Protein AF-A7NGW4-F1 (afdb_monomer_lite)

Sequence (81 aa):
MQHKNYDEQTVNEVAERVPEARRVLRSYHISASNAMPLDIAAAEASVTPDELLAVVEYKARRRARQAPAIREYALEEELVA

Secondary structure (DSSP, 8-state):
-----GGG-BHHHHHHH-TTHHHHHHHTT--TT--SBHHHHHHHTTS-HHHHHHHHHHHHHHHHHHS------SSSTTS--

Radius of gyration: 18.23 Å; chains: 1; bounding box: 44×28×50 Å

pLDDT: mean 81.41, std 17.04, range [39.66, 95.12]

Foldseek 3Di:
DDCPPLQPDALLNVCVVAVQLCVLCVVLVHHNPGRDRLQVSQVVSVHGSVVSVVVSVVVSVVVVVVPPPPPPPPPPPPPPD

Organism: Roseiflexus castenholzii (strain DSM 13941 / HLO8) (NCBI:txid383372)

Structure (mmCIF, N/CA/C/O backbone):
data_AF-A7NGW4-F1
#
_entry.id   AF-A7NGW4-F1
#
loop_
_atom_site.group_PDB
_atom_site.id
_atom_site.type_symbol
_atom_site.label_atom_id
_atom_site.label_alt_id
_atom_site.label_comp_id
_atom_site.label_asym_id
_atom_site.label_entity_id
_atom_site.label_seq_id
_atom_site.pdbx_PDB_ins_code
_atom_site.Cartn_x
_atom_site.Cartn_y
_atom_site.Cartn_z
_atom_site.occupancy
_atom_site.B_iso_or_equiv
_atom_site.auth_seq_id
_atom_site.auth_comp_id
_atom_site.auth_asym_id
_atom_site.auth_atom_id
_atom_site.pdbx_PDB_model_num
ATOM 1 N N . MET A 1 1 ? -16.973 8.070 -7.096 1.00 39.66 1 MET A N 1
ATOM 2 C CA . MET A 1 1 ? -15.533 8.048 -6.759 1.00 39.66 1 MET A CA 1
ATOM 3 C C . MET A 1 1 ? -14.776 8.163 -8.068 1.00 39.66 1 MET A C 1
ATOM 5 O O . MET A 1 1 ? -15.046 7.363 -8.950 1.00 39.66 1 MET A O 1
ATOM 9 N N . GLN A 1 2 ? -13.942 9.186 -8.261 1.00 42.91 2 GLN A N 1
ATOM 10 C CA . GLN A 1 2 ? -13.144 9.277 -9.487 1.00 42.91 2 GLN A CA 1
ATOM 11 C C . GLN A 1 2 ? -12.122 8.131 -9.497 1.00 42.91 2 GLN A C 1
ATOM 13 O O . GLN A 1 2 ? -11.276 8.052 -8.605 1.00 42.91 2 GLN A O 1
ATOM 18 N N . HIS A 1 3 ? -12.234 7.242 -10.485 1.00 45.94 3 HIS A N 1
ATOM 19 C CA . HIS A 1 3 ? -11.208 6.266 -10.837 1.00 45.94 3 HIS A CA 1
ATOM 20 C C . HIS A 1 3 ? -10.056 7.040 -11.488 1.00 45.94 3 HIS A C 1
ATOM 22 O O . HIS A 1 3 ? -9.986 7.147 -12.707 1.00 45.94 3 HIS A O 1
ATOM 28 N N . LYS A 1 4 ? -9.189 7.669 -10.687 1.00 54.06 4 LYS A N 1
ATOM 29 C CA . LYS A 1 4 ? -7.849 7.980 -11.192 1.00 54.06 4 LYS A CA 1
ATOM 30 C C . LYS A 1 4 ? -7.197 6.635 -11.495 1.00 54.06 4 LYS A C 1
ATOM 32 O O . LYS A 1 4 ? -7.171 5.792 -10.597 1.00 54.06 4 LYS A O 1
ATOM 37 N N . ASN A 1 5 ? -6.729 6.442 -12.725 1.00 61.56 5 ASN A N 1
ATOM 38 C CA . ASN A 1 5 ? -5.949 5.264 -13.085 1.00 61.56 5 ASN A CA 1
ATOM 39 C C . ASN A 1 5 ? -4.798 5.139 -12.081 1.00 61.56 5 ASN A C 1
ATOM 41 O O . ASN A 1 5 ? -4.067 6.099 -11.833 1.00 61.56 5 ASN A O 1
ATOM 45 N N . TYR A 1 6 ? -4.720 3.993 -11.409 1.00 61.03 6 TYR A N 1
ATOM 46 C CA . TYR A 1 6 ? -3.699 3.747 -10.393 1.00 61.03 6 TYR A CA 1
ATOM 47 C C . TYR A 1 6 ? -2.307 3.584 -11.014 1.00 61.03 6 TYR A C 1
ATOM 49 O O . TYR A 1 6 ? -1.320 3.771 -10.312 1.00 61.03 6 TYR A O 1
ATOM 57 N N . ASP A 1 7 ? -2.253 3.351 -12.327 1.00 61.62 7 ASP A N 1
ATOM 58 C CA . ASP A 1 7 ? -1.042 3.287 -13.151 1.00 61.62 7 ASP A CA 1
ATOM 59 C C . ASP A 1 7 ? -0.218 4.584 -13.114 1.00 61.62 7 ASP A C 1
ATOM 61 O O . ASP A 1 7 ? 0.983 4.565 -13.351 1.00 61.62 7 ASP A O 1
ATOM 65 N N . GLU A 1 8 ? -0.842 5.720 -12.787 1.00 76.06 8 GLU A N 1
ATOM 66 C CA . GLU A 1 8 ? -0.163 7.020 -12.707 1.00 76.06 8 GLU A CA 1
ATOM 67 C C . GLU A 1 8 ? 0.204 7.423 -11.271 1.00 76.06 8 GLU A C 1
ATOM 69 O O . GLU A 1 8 ? 0.807 8.477 -11.069 1.00 76.06 8 GLU A O 1
ATOM 74 N N . GLN A 1 9 ? -0.178 6.630 -10.262 1.00 86.25 9 GLN A N 1
ATOM 75 C CA . GLN A 1 9 ? 0.048 6.986 -8.862 1.00 86.25 9 GLN A CA 1
ATOM 76 C C . GLN A 1 9 ? 1.408 6.507 -8.374 1.00 86.25 9 GLN A C 1
ATOM 78 O O . GLN A 1 9 ? 1.845 5.383 -8.639 1.00 86.25 9 GLN A O 1
ATOM 83 N N . THR A 1 10 ? 2.055 7.347 -7.581 1.00 92.94 10 THR A N 1
ATOM 84 C CA . THR A 1 10 ? 3.283 6.971 -6.888 1.00 92.94 10 THR A CA 1
ATOM 85 C C . THR A 1 10 ? 2.973 6.278 -5.561 1.00 92.94 10 THR A C 1
ATOM 87 O O . THR A 1 10 ? 1.892 6.406 -4.972 1.00 92.94 10 THR A O 1
ATOM 90 N N . VAL A 1 11 ? 3.948 5.533 -5.041 1.00 92.88 11 VAL A N 1
ATOM 91 C CA . VAL A 1 11 ? 3.806 4.816 -3.765 1.00 92.88 11 VAL A CA 1
ATOM 92 C C . VAL A 1 11 ? 3.456 5.760 -2.605 1.00 92.88 11 VAL A C 1
ATOM 94 O O . VAL A 1 11 ? 2.607 5.424 -1.773 1.00 92.88 11 VAL A O 1
ATOM 97 N N . ASN A 1 12 ? 4.081 6.937 -2.534 1.00 93.56 12 ASN A N 1
ATOM 98 C CA . ASN A 1 12 ? 3.818 7.915 -1.479 1.00 93.56 12 ASN A CA 1
ATOM 99 C C . ASN A 1 12 ? 2.398 8.499 -1.551 1.00 93.56 12 ASN A C 1
ATOM 101 O O . ASN A 1 12 ? 1.765 8.642 -0.506 1.00 93.56 12 ASN A O 1
ATOM 105 N N . GLU A 1 13 ? 1.854 8.748 -2.745 1.00 92.81 13 GLU A N 1
ATOM 106 C CA . GLU A 1 13 ? 0.468 9.213 -2.905 1.00 92.81 13 GLU A CA 1
ATOM 107 C C . GLU A 1 13 ? -0.535 8.181 -2.366 1.00 92.81 13 GLU A C 1
ATOM 109 O O . GLU A 1 13 ? -1.461 8.516 -1.617 1.00 92.81 13 GLU A O 1
ATOM 114 N N . VAL A 1 14 ? -0.319 6.897 -2.670 1.00 90.62 14 VAL A N 1
ATOM 115 C CA . VAL A 1 14 ? -1.145 5.792 -2.150 1.00 90.62 14 VAL A CA 1
ATOM 116 C C . VAL A 1 14 ? -1.023 5.696 -0.623 1.00 90.62 14 VAL A C 1
ATOM 118 O O . VAL A 1 14 ? -2.023 5.515 0.082 1.00 90.62 14 VAL A O 1
ATOM 121 N N . ALA A 1 15 ? 0.193 5.853 -0.096 1.00 92.62 15 ALA A N 1
ATOM 122 C CA . ALA A 1 15 ? 0.491 5.798 1.332 1.00 92.62 15 ALA A CA 1
ATOM 123 C C . ALA A 1 15 ? -0.080 6.973 2.146 1.00 92.62 15 ALA A C 1
ATOM 125 O O . ALA A 1 15 ? -0.267 6.843 3.362 1.00 92.62 15 ALA A O 1
ATOM 126 N N . GLU A 1 16 ? -0.311 8.119 1.511 1.00 91.75 16 GLU A N 1
ATOM 127 C CA . GLU A 1 16 ? -0.954 9.291 2.111 1.00 91.75 16 GLU A CA 1
ATOM 128 C C . GLU A 1 16 ? -2.477 9.180 2.080 1.00 91.75 16 GLU A C 1
ATOM 130 O O . GLU A 1 16 ? -3.144 9.513 3.060 1.00 91.75 16 GLU A O 1
ATOM 135 N N . ARG A 1 17 ? -3.034 8.660 0.984 1.00 87.88 17 ARG A N 1
ATOM 136 C CA . ARG A 1 17 ? -4.483 8.569 0.786 1.0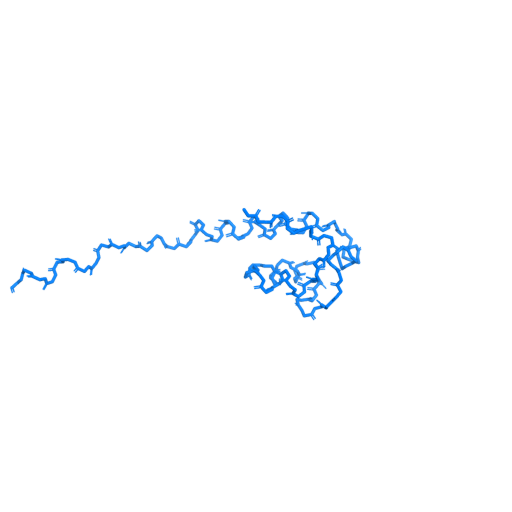0 87.88 17 ARG A CA 1
ATOM 137 C C . ARG A 1 17 ? -5.154 7.534 1.685 1.00 87.88 17 ARG A C 1
ATOM 139 O O . ARG A 1 17 ? -6.289 7.744 2.114 1.00 87.88 17 ARG A O 1
ATOM 146 N N . VAL A 1 18 ? -4.496 6.401 1.936 1.00 87.25 18 VAL A N 1
ATOM 147 C CA . VAL A 1 18 ? -5.075 5.304 2.721 1.00 87.25 18 VAL A CA 1
ATOM 148 C C . VAL A 1 18 ? -4.211 5.037 3.954 1.00 87.25 18 VAL A C 1
ATOM 150 O O . VAL A 1 18 ? -3.092 4.546 3.806 1.00 87.25 18 VAL A O 1
ATOM 153 N N . PRO A 1 19 ? -4.722 5.259 5.183 1.00 84.38 19 PRO A N 1
ATOM 154 C CA . PRO A 1 19 ? -3.954 5.034 6.413 1.00 84.38 19 PRO A CA 1
ATOM 155 C C . PRO A 1 19 ? -3.323 3.634 6.498 1.00 84.38 19 PRO A C 1
ATOM 157 O O . PRO A 1 19 ? -2.196 3.462 6.968 1.00 84.38 19 PRO A O 1
ATOM 160 N N . GLU A 1 20 ? -4.024 2.630 5.965 1.00 89.75 20 GLU A N 1
ATOM 161 C CA . GLU A 1 20 ? -3.611 1.227 6.014 1.00 89.75 20 GLU A CA 1
ATOM 162 C C . GLU A 1 20 ? -2.558 0.869 4.963 1.00 89.75 20 GLU A C 1
ATOM 164 O O . GLU A 1 20 ? -1.853 -0.133 5.133 1.00 89.75 20 GLU A O 1
ATOM 169 N N . ALA A 1 21 ? -2.401 1.687 3.918 1.00 92.56 21 ALA A N 1
ATOM 170 C CA . ALA A 1 21 ? -1.466 1.418 2.833 1.00 92.56 21 ALA A CA 1
ATOM 171 C C . ALA A 1 21 ? -0.027 1.324 3.339 1.00 92.56 21 ALA A C 1
ATOM 173 O O . ALA A 1 21 ? 0.684 0.391 2.980 1.00 92.56 21 ALA A O 1
ATOM 174 N N . ARG A 1 22 ? 0.380 2.194 4.273 1.00 94.06 22 ARG A N 1
ATOM 175 C CA . ARG A 1 22 ? 1.736 2.180 4.855 1.00 94.06 22 ARG A CA 1
ATOM 176 C C . ARG A 1 22 ? 2.114 0.830 5.461 1.00 94.06 22 ARG A C 1
ATOM 178 O O . ARG A 1 22 ? 3.262 0.401 5.361 1.00 94.06 22 ARG A O 1
ATOM 185 N N . ARG A 1 23 ? 1.157 0.155 6.108 1.00 93.50 23 ARG A N 1
ATOM 186 C CA . ARG A 1 23 ? 1.390 -1.159 6.721 1.00 93.50 23 ARG A CA 1
ATOM 187 C C . ARG A 1 23 ? 1.482 -2.262 5.668 1.00 93.50 23 ARG A C 1
ATOM 189 O O . ARG A 1 23 ? 2.275 -3.179 5.850 1.00 93.50 23 ARG A O 1
ATOM 196 N N . VAL A 1 24 ? 0.677 -2.177 4.610 1.00 94.06 24 VAL A N 1
ATOM 197 C CA . VAL A 1 24 ? 0.696 -3.139 3.499 1.00 94.06 24 VAL A CA 1
ATOM 198 C C . VAL A 1 24 ? 1.977 -3.006 2.689 1.00 94.06 24 VAL A C 1
ATOM 200 O O . VAL A 1 24 ? 2.682 -3.991 2.518 1.00 94.06 24 VAL A O 1
ATOM 203 N N . LEU A 1 25 ? 2.340 -1.792 2.280 1.00 94.44 25 LEU A N 1
ATOM 204 C CA . LEU A 1 25 ? 3.581 -1.518 1.553 1.00 94.44 25 LEU A CA 1
ATOM 205 C C . LEU A 1 25 ? 4.795 -2.085 2.300 1.00 94.44 25 LEU A C 1
ATOM 207 O O . LEU A 1 25 ? 5.593 -2.823 1.729 1.00 94.44 25 LEU A O 1
ATOM 211 N N . ARG A 1 26 ? 4.854 -1.874 3.623 1.00 94.69 26 ARG A N 1
ATOM 212 C CA . ARG A 1 26 ? 5.914 -2.436 4.469 1.00 94.69 26 ARG A CA 1
ATOM 213 C C . ARG A 1 26 ? 5.954 -3.969 4.462 1.00 94.69 26 ARG A C 1
ATOM 215 O O . ARG A 1 26 ? 7.046 -4.520 4.534 1.00 94.69 26 ARG A O 1
ATOM 222 N N . SER A 1 27 ? 4.811 -4.663 4.390 1.00 95.12 27 SER A N 1
ATOM 223 C CA . SER A 1 27 ? 4.805 -6.135 4.303 1.00 95.12 27 SER A CA 1
ATOM 224 C C . SER A 1 27 ? 5.329 -6.673 2.973 1.00 95.12 27 SER A C 1
ATOM 226 O O . SER A 1 27 ? 5.740 -7.824 2.929 1.00 95.12 27 SER A O 1
ATOM 228 N N . TYR A 1 28 ? 5.360 -5.839 1.933 1.00 94.00 28 TYR A N 1
ATOM 229 C CA . TYR A 1 28 ? 5.974 -6.140 0.638 1.00 94.00 28 TYR A CA 1
ATOM 230 C C . TYR A 1 28 ? 7.374 -5.525 0.493 1.00 94.00 28 TYR A C 1
ATOM 232 O O . TYR A 1 28 ? 7.901 -5.452 -0.606 1.00 94.00 28 TYR A O 1
ATOM 240 N N . HIS A 1 29 ? 7.983 -5.058 1.590 1.00 95.06 29 HIS A N 1
ATOM 241 C CA . HIS A 1 29 ? 9.283 -4.374 1.587 1.00 95.06 29 HIS A CA 1
ATOM 242 C C . HIS A 1 29 ? 9.339 -3.081 0.750 1.00 95.06 29 HIS A C 1
ATOM 244 O O . HIS A 1 29 ? 10.419 -2.573 0.464 1.00 95.06 29 HIS A O 1
ATOM 250 N N . ILE A 1 30 ? 8.185 -2.485 0.441 1.00 94.69 30 ILE A N 1
ATOM 251 C CA . ILE A 1 30 ? 8.088 -1.210 -0.268 1.00 94.69 30 ILE A CA 1
ATOM 252 C C . ILE A 1 30 ? 8.064 -0.065 0.755 1.00 94.69 30 ILE A C 1
ATOM 254 O O . ILE A 1 30 ? 7.238 -0.040 1.677 1.00 94.69 30 ILE A O 1
ATOM 258 N N . SER A 1 31 ? 8.961 0.915 0.602 1.00 94.00 31 SER A N 1
ATOM 259 C CA . SER A 1 31 ? 8.961 2.109 1.455 1.00 94.00 31 SER A CA 1
ATOM 260 C C . SER A 1 31 ? 7.794 3.037 1.117 1.00 94.00 31 SER A C 1
ATOM 262 O O . SER A 1 31 ? 7.624 3.444 -0.025 1.00 94.00 31 SER A O 1
ATOM 264 N N . ALA A 1 32 ? 7.040 3.462 2.133 1.00 91.50 32 ALA A N 1
ATOM 265 C CA . ALA A 1 32 ? 5.935 4.412 1.981 1.00 91.50 32 ALA A CA 1
ATOM 266 C C . ALA A 1 32 ? 6.374 5.840 1.599 1.00 91.50 32 ALA A C 1
ATOM 268 O O . ALA A 1 32 ? 5.530 6.656 1.251 1.00 91.50 32 ALA A O 1
ATOM 269 N N . SER A 1 33 ? 7.668 6.156 1.698 1.00 91.56 33 SER A N 1
ATOM 270 C CA . SER A 1 33 ? 8.239 7.429 1.239 1.00 91.56 33 SER A CA 1
ATOM 271 C C . SER A 1 33 ? 8.778 7.353 -0.192 1.00 91.56 33 SER A C 1
ATOM 273 O O . SER A 1 33 ? 9.421 8.296 -0.645 1.00 91.56 33 SER A O 1
ATOM 275 N N . ASN A 1 34 ? 8.603 6.217 -0.872 1.00 89.75 34 ASN A N 1
ATOM 276 C CA . ASN A 1 34 ? 9.079 6.042 -2.233 1.00 89.75 34 ASN A CA 1
ATOM 277 C C . ASN A 1 34 ? 8.236 6.902 -3.192 1.00 89.75 34 ASN A C 1
ATOM 279 O O . ASN A 1 34 ? 7.010 6.850 -3.153 1.00 89.75 34 ASN A O 1
ATOM 283 N N . ALA A 1 35 ? 8.901 7.693 -4.034 1.00 91.75 35 ALA A N 1
ATOM 284 C CA . ALA A 1 35 ? 8.264 8.508 -5.072 1.00 91.75 35 ALA A CA 1
ATOM 285 C C . ALA A 1 35 ? 8.162 7.773 -6.422 1.00 91.75 35 ALA A C 1
ATOM 287 O O . ALA A 1 35 ? 7.722 8.347 -7.412 1.00 91.75 35 ALA A O 1
ATOM 288 N N . MET A 1 36 ? 8.597 6.513 -6.474 1.00 92.12 36 MET A N 1
ATOM 289 C CA . MET A 1 36 ? 8.467 5.653 -7.643 1.00 92.12 36 MET A CA 1
ATOM 290 C C . MET A 1 36 ? 6.986 5.368 -7.961 1.00 92.12 36 MET A C 1
ATOM 292 O O . MET A 1 36 ? 6.174 5.259 -7.030 1.00 92.12 36 MET A O 1
ATOM 296 N N . PRO A 1 37 ? 6.643 5.207 -9.252 1.00 93.38 37 PRO A N 1
ATOM 297 C CA . PRO A 1 37 ? 5.362 4.654 -9.681 1.00 93.38 37 PRO A CA 1
ATOM 298 C C . PRO A 1 37 ? 5.019 3.329 -8.982 1.00 93.38 37 PRO A C 1
ATOM 300 O O . PRO A 1 37 ? 5.898 2.505 -8.702 1.00 93.38 37 PRO A O 1
ATOM 303 N N . LEU A 1 38 ? 3.738 3.141 -8.658 1.00 91.06 38 LEU A N 1
ATOM 304 C CA . LEU A 1 38 ? 3.261 1.979 -7.907 1.00 91.06 38 LEU A CA 1
ATOM 305 C C . LEU A 1 38 ? 3.482 0.660 -8.659 1.00 91.06 38 LEU A C 1
ATOM 307 O O . LEU A 1 38 ? 3.796 -0.348 -8.030 1.00 91.06 38 LEU A O 1
ATOM 311 N N . ASP A 1 39 ? 3.327 0.671 -9.981 1.00 91.94 39 ASP A N 1
ATOM 312 C CA . ASP A 1 39 ? 3.529 -0.477 -10.866 1.00 91.94 39 ASP A CA 1
ATOM 313 C C . ASP A 1 39 ? 4.978 -0.986 -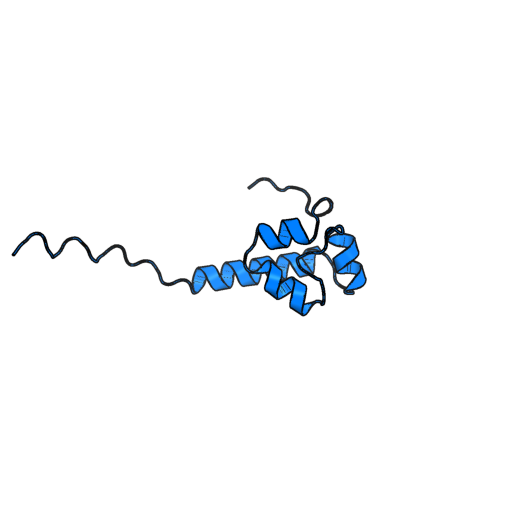10.827 1.00 91.94 39 ASP A C 1
ATOM 315 O O . ASP A 1 39 ? 5.202 -2.182 -10.634 1.00 91.94 39 ASP A O 1
ATOM 319 N N . ILE A 1 40 ? 5.961 -0.084 -10.908 1.00 92.94 40 ILE A N 1
ATOM 320 C CA . ILE A 1 40 ? 7.387 -0.422 -10.829 1.00 92.94 40 ILE A CA 1
ATOM 321 C C . ILE A 1 40 ? 7.722 -0.962 -9.436 1.00 92.94 40 ILE A C 1
ATOM 323 O O . ILE A 1 40 ? 8.338 -2.020 -9.313 1.00 92.94 40 ILE A O 1
ATOM 327 N N . ALA A 1 41 ? 7.278 -0.284 -8.374 1.00 93.06 41 ALA A N 1
ATOM 328 C CA . ALA A 1 41 ? 7.560 -0.715 -7.006 1.00 93.06 41 ALA A CA 1
ATOM 329 C C . ALA A 1 41 ? 6.923 -2.077 -6.673 1.00 93.06 41 ALA A C 1
ATOM 331 O O . ALA A 1 41 ? 7.518 -2.890 -5.963 1.00 93.06 41 ALA A O 1
ATOM 332 N N . ALA A 1 42 ? 5.717 -2.339 -7.184 1.00 92.31 42 ALA A N 1
ATOM 333 C CA . ALA A 1 42 ? 5.056 -3.632 -7.054 1.00 92.31 42 ALA A CA 1
ATOM 334 C C . ALA A 1 42 ? 5.825 -4.724 -7.813 1.00 92.31 42 ALA A C 1
ATOM 336 O O . ALA A 1 42 ? 6.083 -5.792 -7.251 1.00 92.31 42 ALA A O 1
ATOM 337 N N . ALA A 1 43 ? 6.274 -4.432 -9.038 1.00 92.06 43 ALA A N 1
ATOM 338 C CA . ALA A 1 43 ? 7.077 -5.353 -9.833 1.00 92.06 43 ALA A CA 1
ATOM 339 C C . ALA A 1 43 ? 8.405 -5.719 -9.142 1.00 92.06 43 ALA A C 1
ATOM 341 O O . ALA A 1 43 ? 8.755 -6.899 -9.093 1.00 92.06 43 ALA A O 1
ATOM 342 N N . GLU A 1 44 ? 9.111 -4.755 -8.539 1.00 93.88 44 GLU A N 1
ATOM 343 C CA . GLU A 1 44 ? 10.323 -5.017 -7.738 1.00 93.88 44 GLU A CA 1
ATOM 344 C C . GLU A 1 44 ? 10.037 -5.924 -6.530 1.00 93.88 44 GLU A C 1
ATOM 346 O O . GLU A 1 44 ? 10.847 -6.784 -6.179 1.00 93.88 44 GLU A O 1
ATOM 351 N N . ALA A 1 45 ? 8.854 -5.784 -5.930 1.00 93.50 45 ALA A N 1
ATOM 352 C CA . ALA A 1 45 ? 8.370 -6.642 -4.853 1.00 93.50 45 ALA A CA 1
ATOM 353 C C . ALA A 1 45 ? 7.752 -7.969 -5.344 1.00 93.50 45 ALA A C 1
ATOM 355 O O . ALA A 1 45 ? 7.206 -8.723 -4.536 1.00 93.50 45 ALA A O 1
ATOM 356 N N . SER A 1 46 ? 7.853 -8.278 -6.644 1.00 94.75 46 SER A N 1
ATOM 357 C CA 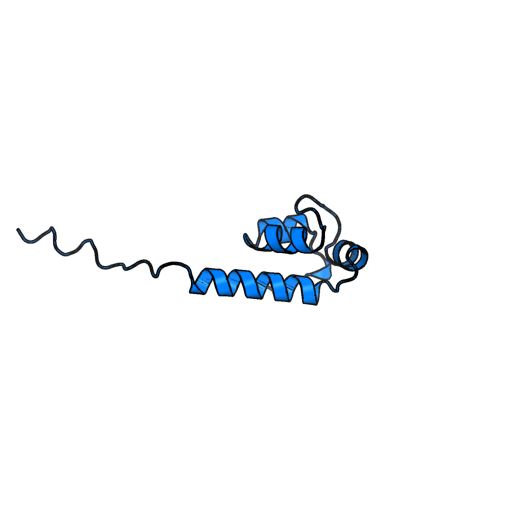. SER A 1 46 ? 7.301 -9.486 -7.276 1.00 94.75 46 SER A CA 1
ATOM 358 C C . SER A 1 46 ? 5.791 -9.664 -7.067 1.00 94.75 46 SER A C 1
ATOM 360 O O . SER A 1 46 ? 5.310 -10.785 -6.893 1.00 94.75 46 SER A O 1
ATOM 362 N N . VAL A 1 47 ? 5.039 -8.561 -7.080 1.00 93.94 47 VAL A N 1
ATOM 363 C CA . VAL A 1 47 ? 3.572 -8.544 -6.982 1.00 93.94 47 VAL A CA 1
ATOM 364 C C . VAL A 1 47 ? 2.961 -7.607 -8.011 1.00 93.94 47 VAL A C 1
ATOM 366 O O . VAL A 1 47 ? 3.625 -6.708 -8.525 1.00 93.94 47 VAL A O 1
ATOM 369 N N . THR A 1 48 ? 1.679 -7.789 -8.312 1.00 91.56 48 THR A N 1
ATOM 370 C CA . THR A 1 48 ? 0.966 -6.835 -9.166 1.00 91.56 48 THR A CA 1
ATOM 371 C C . THR A 1 48 ? 0.454 -5.641 -8.347 1.00 91.56 48 THR A C 1
ATOM 373 O O . THR A 1 48 ? 0.107 -5.797 -7.168 1.00 91.56 48 THR A O 1
ATOM 376 N N . PRO A 1 49 ? 0.372 -4.435 -8.939 1.00 91.06 49 PRO A N 1
ATOM 377 C CA . PRO A 1 49 ? -0.234 -3.290 -8.264 1.00 91.06 49 PRO A CA 1
ATOM 378 C C . PRO A 1 49 ? -1.694 -3.560 -7.851 1.00 91.06 49 PRO A C 1
ATOM 380 O O . PRO A 1 49 ? -2.090 -3.169 -6.753 1.00 91.06 49 PRO A O 1
ATOM 383 N N . ASP A 1 50 ? -2.463 -4.305 -8.651 1.00 90.75 50 ASP A N 1
ATOM 384 C CA . ASP A 1 50 ? -3.846 -4.688 -8.328 1.00 90.75 50 ASP A CA 1
ATOM 385 C C . ASP A 1 50 ? -3.946 -5.551 -7.065 1.00 90.75 50 ASP A C 1
ATOM 387 O O . ASP A 1 50 ? -4.778 -5.288 -6.193 1.00 90.75 50 ASP A O 1
ATOM 391 N N . GLU A 1 51 ? -3.083 -6.561 -6.920 1.00 90.94 51 GLU A N 1
ATOM 392 C CA . GLU A 1 51 ? -3.038 -7.394 -5.711 1.00 90.94 51 GLU A CA 1
ATOM 393 C C . GLU A 1 51 ? -2.699 -6.558 -4.477 1.00 90.94 51 GLU A C 1
ATOM 395 O O . GLU A 1 51 ? -3.348 -6.683 -3.432 1.00 90.94 51 GLU A O 1
ATOM 400 N N . LEU A 1 52 ? -1.709 -5.671 -4.598 1.00 91.50 52 LEU A N 1
ATOM 401 C CA . LEU A 1 52 ? -1.308 -4.785 -3.515 1.00 91.50 52 LEU A CA 1
ATOM 402 C C . LEU A 1 52 ? -2.481 -3.890 -3.082 1.00 91.50 52 LEU A C 1
ATOM 404 O O . LEU A 1 52 ? -2.804 -3.814 -1.890 1.00 91.50 52 LEU A O 1
ATOM 408 N N . LEU A 1 53 ? -3.160 -3.261 -4.042 1.00 90.50 53 LEU A N 1
ATOM 409 C CA . LEU A 1 53 ? -4.313 -2.394 -3.800 1.00 90.50 53 LEU A CA 1
ATOM 410 C C . LEU A 1 53 ? -5.499 -3.162 -3.213 1.00 90.50 53 LEU A C 1
ATOM 412 O O . LEU A 1 53 ? -6.116 -2.687 -2.256 1.00 90.50 53 LEU A O 1
ATOM 416 N N . ALA A 1 54 ? -5.778 -4.373 -3.691 1.00 92.31 54 ALA A N 1
ATOM 417 C CA . ALA A 1 54 ? -6.825 -5.223 -3.135 1.00 92.31 54 ALA A CA 1
ATOM 418 C C . ALA A 1 54 ? -6.583 -5.518 -1.644 1.00 92.31 54 ALA A C 1
ATOM 420 O O . ALA A 1 54 ? -7.509 -5.452 -0.825 1.00 92.31 54 ALA A O 1
ATOM 421 N N . VAL A 1 55 ? -5.331 -5.778 -1.250 1.00 94.06 55 VAL A N 1
ATOM 422 C CA . VAL A 1 55 ? -4.960 -5.991 0.159 1.00 94.06 55 VAL A CA 1
ATOM 423 C C . VAL A 1 55 ? -5.108 -4.706 0.981 1.00 94.06 55 VAL A C 1
ATOM 425 O O . VAL A 1 55 ? -5.592 -4.761 2.121 1.00 94.06 55 VAL A O 1
ATOM 428 N N . VAL A 1 56 ? -4.724 -3.553 0.422 1.00 91.81 56 VAL A N 1
ATOM 429 C CA . VAL A 1 56 ? -4.925 -2.233 1.045 1.00 91.81 56 VAL A CA 1
ATOM 430 C C . VAL A 1 56 ? -6.407 -1.987 1.315 1.00 91.81 56 VAL A C 1
ATOM 432 O O . VAL A 1 56 ? -6.785 -1.721 2.462 1.00 91.81 56 VAL A O 1
ATOM 435 N N . GLU A 1 57 ? -7.258 -2.136 0.302 1.00 91.31 57 GLU A N 1
ATOM 436 C CA . GLU A 1 57 ? -8.701 -1.939 0.426 1.00 91.31 57 GLU A CA 1
ATOM 437 C C . GLU A 1 57 ? -9.329 -2.898 1.432 1.00 91.31 57 GLU A C 1
ATOM 439 O O . GLU A 1 57 ? -10.125 -2.487 2.283 1.00 91.31 57 GLU A O 1
ATOM 444 N N . TYR A 1 58 ? -8.956 -4.176 1.374 1.00 92.88 58 TYR A N 1
ATOM 445 C CA . TYR A 1 58 ? -9.450 -5.179 2.304 1.00 92.88 58 TYR A CA 1
ATOM 446 C C . TYR A 1 58 ? -9.155 -4.789 3.759 1.00 92.88 58 TYR A C 1
ATOM 448 O O . TYR A 1 58 ? -10.049 -4.856 4.613 1.00 92.88 58 TYR A O 1
ATOM 456 N N . LYS A 1 59 ? -7.928 -4.340 4.056 1.00 90.62 59 LYS A N 1
ATOM 457 C CA . LYS A 1 59 ? -7.548 -3.911 5.409 1.00 90.62 59 LYS A CA 1
ATOM 458 C C . LYS A 1 59 ? -8.255 -2.627 5.832 1.00 90.62 59 LYS A C 1
ATOM 460 O O . LYS A 1 59 ? -8.737 -2.583 6.964 1.00 90.62 59 LYS A O 1
ATOM 465 N N . ALA A 1 60 ? -8.375 -1.642 4.945 1.00 88.38 60 ALA A N 1
ATOM 466 C CA . ALA A 1 60 ? -9.107 -0.408 5.223 1.00 88.38 60 ALA A CA 1
ATOM 467 C C . ALA A 1 60 ? -10.578 -0.703 5.571 1.00 88.38 60 ALA A C 1
ATOM 469 O O . ALA A 1 60 ? -11.074 -0.294 6.622 1.00 88.38 60 ALA A O 1
ATOM 470 N N . ARG A 1 61 ? -11.259 -1.525 4.759 1.00 90.12 61 ARG A N 1
ATOM 471 C CA . ARG A 1 61 ? -12.644 -1.957 5.023 1.00 90.12 61 ARG A CA 1
ATOM 472 C C . ARG A 1 61 ? -12.755 -2.770 6.313 1.00 90.12 61 ARG A C 1
ATOM 474 O O . ARG A 1 61 ? -13.725 -2.622 7.051 1.00 90.12 61 ARG A O 1
ATOM 481 N N . ARG A 1 62 ? -11.782 -3.640 6.606 1.00 90.94 62 ARG A N 1
ATOM 482 C CA . ARG A 1 62 ? -11.755 -4.411 7.858 1.00 90.94 62 ARG A CA 1
ATOM 483 C C . ARG A 1 62 ? -11.635 -3.500 9.075 1.00 90.94 62 ARG A C 1
ATOM 485 O O . ARG A 1 62 ? -12.364 -3.722 10.037 1.00 90.94 62 ARG A O 1
ATOM 492 N N . ARG A 1 63 ? -10.767 -2.488 9.031 1.00 86.31 63 ARG A N 1
ATOM 493 C CA . ARG A 1 63 ? -10.631 -1.512 10.118 1.00 86.31 63 ARG A CA 1
ATOM 494 C C . ARG A 1 63 ? -11.909 -0.699 10.293 1.00 86.31 63 ARG A C 1
ATOM 496 O O . ARG A 1 63 ? -12.354 -0.548 11.421 1.00 86.31 63 ARG A O 1
ATOM 503 N N . ALA A 1 64 ? -12.537 -0.260 9.202 1.00 86.56 64 ALA A N 1
ATOM 504 C CA . ALA A 1 64 ? -13.808 0.463 9.255 1.00 86.56 64 ALA A CA 1
ATOM 505 C C . ALA A 1 64 ? -14.919 -0.341 9.956 1.00 86.56 64 ALA A C 1
ATOM 507 O O . ALA A 1 64 ? -15.688 0.224 10.721 1.00 86.56 64 ALA A O 1
ATOM 508 N N . ARG A 1 65 ? -14.963 -1.670 9.774 1.00 86.94 65 ARG A N 1
ATOM 509 C CA . ARG A 1 65 ? -15.896 -2.554 10.503 1.00 86.94 65 ARG A CA 1
ATOM 510 C C . ARG A 1 65 ? -15.561 -2.738 11.985 1.00 86.94 65 ARG A C 1
ATOM 512 O O . ARG A 1 65 ? -16.426 -3.140 12.751 1.00 86.94 65 ARG A O 1
ATOM 519 N N . GLN A 1 66 ? -14.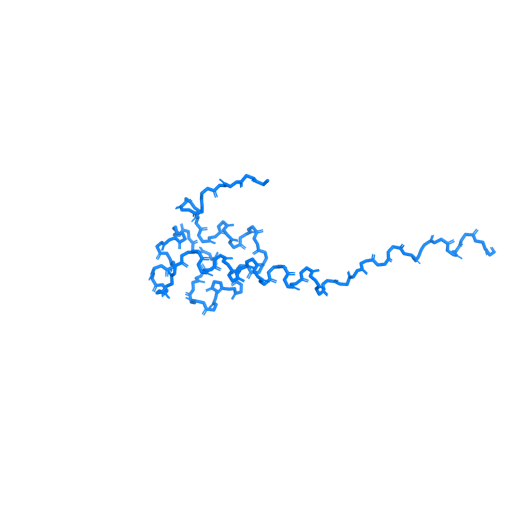303 -2.532 12.368 1.00 84.69 66 GLN A N 1
ATOM 520 C CA . GLN A 1 66 ? -13.827 -2.658 13.749 1.00 84.69 66 GLN A CA 1
ATOM 521 C C . GLN A 1 66 ? -13.829 -1.324 14.496 1.00 84.69 66 GLN A C 1
ATOM 523 O O . GLN A 1 66 ? -13.646 -1.317 15.712 1.00 84.69 66 GLN A O 1
ATOM 528 N N . ALA A 1 67 ? -13.999 -0.206 13.786 1.00 77.25 67 ALA A N 1
ATOM 529 C CA . ALA A 1 67 ? -14.171 1.087 14.415 1.00 77.25 67 ALA A CA 1
ATOM 530 C C . ALA A 1 67 ? -15.420 1.015 15.306 1.00 77.25 67 ALA A C 1
ATOM 532 O O . ALA A 1 67 ? -16.461 0.541 14.838 1.00 77.25 67 ALA A O 1
ATOM 533 N N . PRO A 1 68 ? -15.327 1.416 16.586 1.00 69.88 68 PRO A N 1
ATOM 534 C CA . PRO A 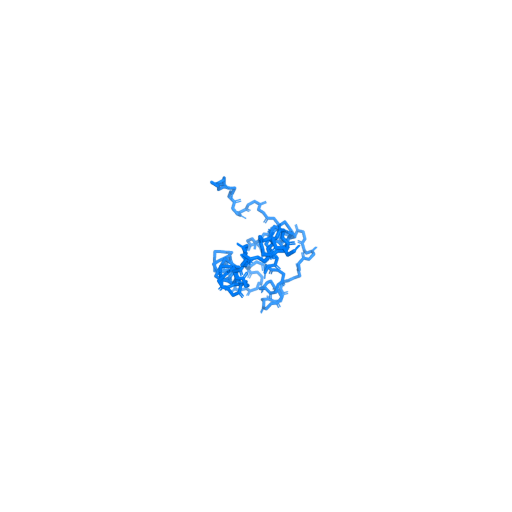1 68 ? -16.496 1.445 17.447 1.00 69.88 68 PRO A CA 1
ATOM 535 C C . PRO A 1 68 ? -17.558 2.299 16.760 1.00 69.88 68 PRO A C 1
ATOM 537 O O . PRO A 1 68 ? -17.262 3.409 16.316 1.00 69.88 68 PRO A O 1
ATOM 540 N N . ALA A 1 69 ? -18.779 1.769 16.642 1.00 62.69 69 ALA A N 1
ATOM 541 C CA . ALA A 1 69 ? -19.918 2.597 16.286 1.00 62.69 69 ALA A CA 1
ATOM 542 C C . ALA A 1 69 ? -19.939 3.728 17.312 1.00 62.69 69 ALA A C 1
ATOM 544 O O . ALA A 1 69 ? -20.089 3.465 18.508 1.00 62.69 69 ALA A O 1
ATOM 545 N N . ILE A 1 70 ? -19.685 4.956 16.864 1.00 60.03 70 ILE A N 1
ATOM 546 C CA . ILE A 1 70 ? -19.841 6.140 17.697 1.00 60.03 70 ILE A CA 1
ATOM 547 C C . ILE A 1 70 ? -21.314 6.113 18.107 1.00 60.03 70 ILE A C 1
ATOM 549 O O . ILE A 1 70 ? -22.194 6.372 17.292 1.00 60.03 70 ILE A O 1
ATOM 553 N N . ARG A 1 71 ? -21.596 5.654 19.330 1.00 54.25 71 ARG A N 1
ATOM 554 C CA . ARG A 1 71 ? -22.936 5.689 19.907 1.00 54.25 71 ARG A CA 1
ATOM 555 C C . ARG A 1 71 ? -23.229 7.155 20.203 1.00 54.25 71 ARG A C 1
ATOM 557 O O . ARG A 1 71 ? -22.904 7.641 21.281 1.00 54.25 71 ARG A O 1
ATOM 564 N N . GLU A 1 72 ? -23.817 7.851 19.240 1.00 53.19 72 GLU A N 1
ATOM 565 C CA . GLU A 1 72 ? -24.547 9.103 19.459 1.00 53.19 72 GLU A CA 1
ATOM 566 C C . GLU A 1 72 ? -25.792 8.814 20.316 1.00 53.19 72 GLU A C 1
ATOM 568 O O . GLU A 1 72 ? -26.900 8.765 19.806 1.00 53.19 72 GLU A O 1
ATOM 573 N N . TYR A 1 73 ? -25.614 8.539 21.613 1.00 53.22 73 TYR A N 1
ATOM 574 C CA . TYR A 1 73 ? -26.713 8.424 22.591 1.00 53.22 73 TYR A CA 1
ATOM 575 C C . TYR A 1 73 ? -26.273 8.815 24.014 1.00 53.22 73 TYR A C 1
ATOM 577 O O . TYR A 1 73 ? -26.727 8.220 24.984 1.00 53.22 73 TYR A O 1
ATOM 585 N N . ALA A 1 74 ? -25.350 9.766 24.174 1.00 51.50 74 ALA A N 1
ATOM 586 C CA . ALA A 1 74 ? -24.814 10.111 25.498 1.00 51.50 74 ALA A CA 1
ATOM 587 C C . ALA A 1 74 ? -24.951 11.593 25.882 1.00 51.50 74 ALA A C 1
ATOM 589 O O . ALA A 1 74 ? -24.174 12.055 26.708 1.00 51.50 74 ALA A O 1
ATOM 590 N N . LEU A 1 75 ? -25.891 12.350 25.299 1.00 52.00 75 LEU A N 1
ATOM 591 C CA . LEU A 1 75 ? -26.059 13.776 25.636 1.00 52.00 75 LEU A CA 1
ATOM 592 C C . LEU A 1 75 ? -27.514 14.277 25.735 1.00 52.00 75 LEU A C 1
ATOM 594 O O . LEU A 1 75 ? -27.722 15.484 25.717 1.00 52.00 75 LEU A O 1
ATOM 598 N N . GLU A 1 76 ? -28.521 13.407 25.882 1.00 51.62 76 GLU A N 1
ATOM 599 C CA . GLU A 1 76 ? -29.907 13.873 26.124 1.00 51.62 76 GLU A CA 1
ATOM 600 C C . GLU A 1 76 ? -30.440 13.622 27.548 1.00 51.62 76 GLU A C 1
ATOM 602 O O . GLU A 1 76 ? -31.476 14.175 27.900 1.00 51.62 76 GLU A O 1
ATOM 607 N N . GLU A 1 77 ? -29.737 12.880 28.414 1.00 53.50 77 GLU A N 1
ATOM 608 C CA . GLU A 1 77 ? -30.236 12.579 29.775 1.00 53.50 77 GLU A CA 1
ATOM 609 C C . GLU A 1 77 ? -29.785 13.551 30.884 1.00 53.50 77 GLU A C 1
ATOM 611 O O . GLU A 1 77 ? -30.219 13.401 32.020 1.00 53.50 77 GLU A O 1
ATOM 616 N N . GLU A 1 78 ? -28.985 14.584 30.595 1.00 50.00 78 GLU A N 1
ATOM 617 C CA . GLU A 1 78 ? -28.539 15.551 31.625 1.00 50.00 78 GLU A CA 1
ATOM 618 C C . GLU A 1 78 ? -29.329 16.877 31.654 1.00 50.00 78 GLU A C 1
ATOM 620 O O . GLU A 1 78 ? -29.039 17.752 32.463 1.00 50.00 78 GLU A O 1
ATOM 625 N N . LEU A 1 79 ? -30.358 17.037 30.810 1.00 53.53 79 LEU A N 1
ATOM 626 C CA . LEU A 1 79 ? -31.204 18.246 30.769 1.00 53.53 79 LEU A CA 1
ATOM 627 C C . LEU A 1 79 ? -32.536 18.115 31.532 1.00 53.53 79 LEU A C 1
ATOM 629 O O . LEU A 1 79 ? -33.357 19.032 31.490 1.00 53.53 79 LEU A O 1
ATOM 633 N N . VAL A 1 80 ? -32.754 17.004 32.245 1.00 52.81 80 VAL A N 1
ATOM 634 C CA . VAL A 1 80 ? -33.952 16.776 33.071 1.00 52.81 80 VAL A CA 1
ATOM 635 C C . VAL A 1 80 ? -33.547 16.239 34.449 1.00 52.81 80 VAL A C 1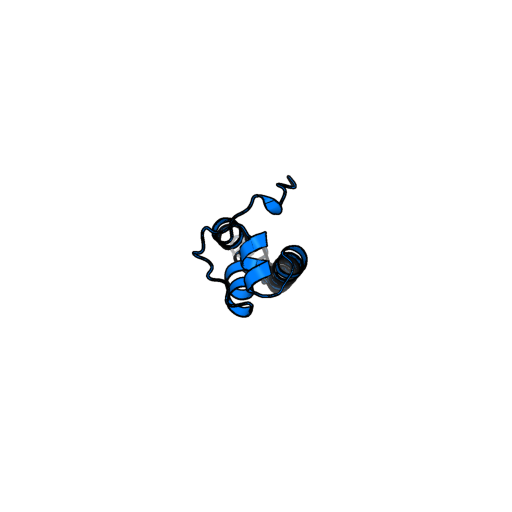
ATOM 637 O O . VAL A 1 80 ? -33.796 15.080 34.773 1.00 52.81 80 VAL A O 1
ATOM 640 N N . ALA A 1 81 ? -32.900 17.074 35.263 1.00 44.41 81 ALA A N 1
ATOM 641 C CA . ALA A 1 81 ? -32.727 16.839 36.699 1.00 44.41 81 ALA A CA 1
ATOM 642 C C . ALA A 1 81 ? -32.964 18.135 37.481 1.00 44.41 81 ALA A C 1
ATOM 644 O O . ALA A 1 81 ? -32.454 19.189 37.037 1.00 44.41 81 ALA A O 1
#